Protein 3TRG (pdb70)

Solvent-accessible surface area: 5889 Å² total

Structure (mmCIF, N/CA/C/O backbone):
data_3TRG
#
_entry.id   3TRG
#
_cell.length_a   69.710
_cell.length_b   69.710
_cell.length_c   40.059
_cell.angle_alpha   90.000
_cell.angle_beta   90.000
_cell.angle_gamma   120.000
#
_symmetry.space_group_name_H-M   'P 64'
#
loop_
_entity.id
_entity.type
_entity.pdbx_description
1 polymer Acylphosphatase
2 non-polymer 'CHLORIDE ION'
3 non-polymer 1,2-ETHANEDIOL
4 water water
#
loop_
_atom_site.group_PDB
_atom_site.id
_atom_site.type_symbol
_atom_site.label_atom_id
_atom_site.label_alt_id
_atom_site.label_comp_id
_atom_site.label_asym_id
_atom_site.label_entity_id
_atom_site.label_seq_id
_atom_site.pdbx_PDB_ins_code
_atom_site.Cartn_x
_atom_site.Cartn_y
_atom_site.Cartn_z
_atom_site.occupancy
_atom_site.B_iso_or_equiv
_atom_site.auth_seq_id
_atom_site.auth_comp_id
_atom_site.auth_asym_id
_atom_site.auth_atom_id
_atom_site.pdbx_PDB_model_num
ATOM 9 N N . THR A 1 5 ? 27.585 9.187 8.375 1.00 15.39 2 THR A N 1
ATOM 10 C CA . THR A 1 5 ? 26.167 9.305 8.675 1.00 13.09 2 THR A CA 1
ATOM 11 C C . THR A 1 5 ? 25.413 8.542 7.597 1.00 13.50 2 THR A C 1
ATOM 12 O O . THR A 1 5 ? 25.983 8.186 6.563 1.00 11.60 2 THR A O 1
ATOM 16 N N . GLN A 1 6 ? 24.135 8.281 7.832 1.00 13.53 3 GLN A N 1
ATOM 17 C CA . GLN A 1 6 ? 23.356 7.544 6.847 1.00 15.97 3 GLN A CA 1
ATOM 18 C C . GLN A 1 6 ? 23.250 8.327 5.550 1.00 16.22 3 GLN A C 1
ATOM 19 O O . GLN A 1 6 ? 23.390 7.765 4.462 1.00 14.72 3 GLN A O 1
ATOM 25 N N . LYS A 1 7 ? 23.013 9.630 5.663 1.00 17.33 4 LYS A N 1
ATOM 26 C CA . LYS A 1 7 ? 22.935 10.476 4.480 1.00 20.24 4 LYS A CA 1
ATOM 27 C C . LYS A 1 7 ? 24.264 10.477 3.730 1.00 17.61 4 LYS A C 1
ATOM 28 O O . LYS A 1 7 ? 24.290 10.406 2.506 1.00 20.18 4 LYS A O 1
ATOM 34 N N . GLU A 1 8 ? 25.368 10.542 4.468 1.00 21.24 5 GLU A N 1
ATOM 35 C CA . GLU A 1 8 ? 26.694 10.531 3.856 1.00 19.91 5 GLU A CA 1
ATOM 36 C C . GLU A 1 8 ? 26.959 9.222 3.117 1.00 21.01 5 GLU A C 1
ATOM 37 O O . GLU A 1 8 ? 27.511 9.210 2.018 1.00 20.98 5 GLU A O 1
ATOM 43 N N . LYS A 1 9 ? 26.553 8.122 3.736 1.00 12.77 6 LYS A N 1
ATOM 44 C CA . LYS A 1 9 ? 26.730 6.793 3.170 1.00 10.40 6 LYS A CA 1
ATOM 45 C C . LYS A 1 9 ? 25.889 6.599 1.910 1.00 9.52 6 LYS A C 1
ATOM 46 O O . LYS A 1 9 ? 26.350 6.040 0.912 1.00 12.55 6 LYS A O 1
ATOM 52 N N . ASN A 1 10 ? 24.647 7.065 1.973 1.00 8.83 7 ASN A N 1
ATOM 53 C CA . ASN A 1 10 ? 23.647 6.733 0.970 1.00 7.01 7 ASN A CA 1
ATOM 54 C C . ASN A 1 10 ? 23.464 7.784 -0.115 1.00 10.37 7 ASN A C 1
ATOM 55 O O . ASN A 1 10 ? 22.572 7.660 -0.950 1.00 11.56 7 ASN A O 1
ATOM 60 N N . GLU A 1 11 ? 24.292 8.822 -0.111 1.00 10.31 8 GLU A N 1
ATOM 61 C CA . GLU A 1 11 ? 24.146 9.863 -1.124 1.00 9.77 8 GLU A CA 1
ATOM 62 C C . GLU A 1 11 ? 25.472 10.215 -1.784 1.00 9.46 8 GLU A C 1
ATOM 63 O O . GLU A 1 11 ? 26.542 10.067 -1.188 1.00 10.58 8 GLU A O 1
ATOM 69 N N . THR A 1 12 ? 25.394 10.672 -3.027 1.00 7.13 9 THR A N 1
ATOM 70 C CA . THR A 1 12 ? 26.568 11.201 -3.700 1.00 8.40 9 THR A CA 1
ATOM 71 C C . THR A 1 12 ? 26.133 12.282 -4.680 1.00 7.96 9 THR A C 1
ATOM 72 O O . THR A 1 12 ? 24.967 12.658 -4.713 1.00 8.44 9 THR A O 1
ATOM 76 N N . CYS A 1 13 ? 27.069 12.786 -5.472 1.00 8.37 10 CYS A N 1
ATOM 77 C CA . CYS A 1 13 ? 26.753 13.806 -6.461 1.00 6.24 10 CYS A CA 1
ATOM 78 C C . CYS A 1 13 ? 27.341 13.423 -7.811 1.00 6.71 10 CYS A C 1
ATOM 7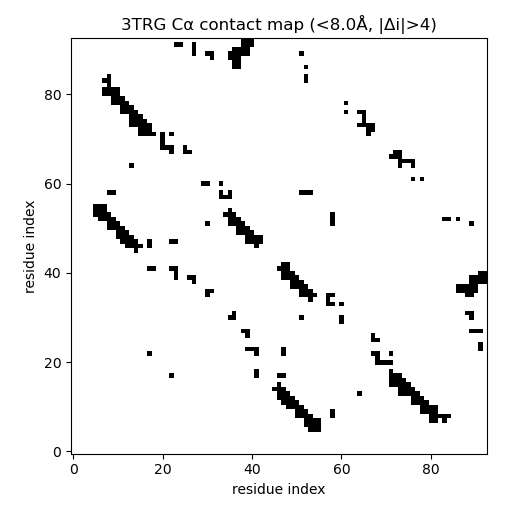9 O O . CYS A 1 13 ? 28.390 12.770 -7.879 1.00 7.20 10 CYS A O 1
ATOM 82 N N . ILE A 1 14 ? 26.667 13.839 -8.880 1.00 6.37 11 ILE A N 1
ATOM 83 C CA . ILE A 1 14 ? 27.198 13.676 -10.230 1.00 5.69 11 ILE A CA 1
ATOM 84 C C . ILE A 1 14 ? 27.140 15.002 -10.987 1.00 8.06 11 ILE A C 1
ATOM 85 O O . ILE A 1 14 ? 26.345 15.886 -10.650 1.00 8.13 11 ILE A O 1
ATOM 90 N N . HIS A 1 15 ? 27.989 15.127 -12.001 1.00 6.36 12 HIS A N 1
ATOM 91 C CA . HIS A 1 15 ? 27.965 16.252 -12.923 1.00 6.21 12 HIS A CA 1
ATOM 92 C C . HIS A 1 15 ? 27.642 15.695 -14.306 1.00 8.08 12 HIS A C 1
ATOM 93 O O . HIS A 1 15 ? 28.152 14.641 -14.685 1.00 8.98 12 HIS A O 1
ATOM 100 N N . VAL A 1 16 ? 26.786 16.394 -15.047 1.00 7.41 13 VAL A N 1
ATOM 101 C CA . VAL A 1 16 ? 26.298 15.889 -16.328 1.00 7.23 13 VAL A CA 1
ATOM 102 C C . VAL A 1 16 ? 26.297 16.974 -17.389 1.00 7.65 13 VAL A C 1
ATOM 103 O O . VAL A 1 16 ? 25.995 18.133 -17.100 1.00 8.84 13 VAL A O 1
ATOM 107 N N . THR A 1 17 ? 26.639 16.588 -18.616 1.00 7.25 14 THR A N 1
ATOM 108 C CA . THR A 1 17 ? 26.318 17.398 -19.787 1.00 6.76 14 THR A CA 1
ATOM 109 C C . THR A 1 17 ? 25.428 16.592 -20.726 1.00 8.79 14 THR A C 1
ATOM 110 O O . THR A 1 17 ? 25.620 15.386 -20.908 1.00 11.57 14 THR A O 1
ATOM 114 N N . VAL A 1 18 ? 24.441 17.268 -21.303 1.00 7.25 15 VAL A N 1
ATOM 115 C CA . VAL A 1 18 ? 23.471 16.632 -22.182 1.00 8.21 15 VAL A CA 1
ATOM 116 C C . VAL A 1 18 ? 23.477 17.370 -23.509 1.00 8.09 15 VAL A C 1
ATOM 117 O O . VAL A 1 18 ? 23.250 18.576 -23.556 1.00 8.01 15 VAL A O 1
ATOM 121 N N A SER A 1 19 ? 23.744 16.641 -24.589 0.53 8.71 16 SER A N 1
ATOM 122 N N B SER A 1 19 ? 23.741 16.637 -24.587 0.47 8.70 16 SER A N 1
ATOM 123 C CA A SER A 1 19 ? 23.826 17.250 -25.909 0.53 9.49 16 SER A CA 1
ATOM 124 C CA B SER A 1 19 ? 23.828 17.233 -25.912 0.47 9.49 16 SER A CA 1
ATOM 125 C C A SER A 1 19 ? 22.645 16.862 -26.787 0.53 9.53 16 SER A C 1
ATOM 126 C C B SER A 1 19 ? 22.619 16.881 -26.767 0.47 9.54 16 SER A C 1
ATOM 127 O O A SER A 1 19 ? 21.982 15.852 -26.546 0.53 10.50 16 SER A O 1
ATOM 128 O O B SER A 1 19 ? 21.909 15.913 -26.489 0.47 10.86 16 SER A O 1
ATOM 133 N N . GLY A 1 20 ? 22.401 17.671 -27.813 1.00 11.51 17 GLY A N 1
ATOM 134 C CA . GLY A 1 20 ? 21.346 17.401 -28.772 1.00 10.88 17 GLY A CA 1
ATOM 135 C C . GLY A 1 20 ? 20.469 18.613 -29.002 1.00 12.72 17 GLY A C 1
ATOM 136 O O . GLY A 1 20 ? 20.907 19.755 -28.851 1.00 14.95 17 GLY A O 1
ATOM 137 N N . LYS A 1 21 ? 19.225 18.357 -29.386 1.00 12.72 18 LYS A N 1
ATOM 138 C CA . LYS A 1 21 ? 18.214 19.396 -29.457 1.00 15.18 18 LYS A CA 1
ATOM 139 C C . LYS A 1 21 ? 17.704 19.607 -28.040 1.00 12.91 18 LYS A C 1
ATOM 140 O O . LYS A 1 21 ? 16.830 18.877 -27.567 1.00 14.39 18 LYS A O 1
ATOM 146 N N . VAL A 1 22 ? 18.281 20.589 -27.353 1.00 12.21 19 VAL A N 1
ATOM 147 C CA . VAL A 1 22 ? 17.981 20.803 -25.940 1.00 11.86 19 VAL A CA 1
ATOM 148 C C . VAL A 1 22 ? 17.561 22.239 -25.640 1.00 11.98 19 VAL A C 1
ATOM 149 O O . VAL A 1 22 ? 17.384 22.605 -24.480 1.00 13.02 19 VAL A O 1
ATOM 153 N N . GLN A 1 23 ? 17.417 23.050 -26.685 1.00 16.57 20 GLN A N 1
ATOM 154 C CA . GLN A 1 23 ? 16.961 24.429 -26.523 1.00 19.86 20 GLN A CA 1
ATOM 155 C C . GLN A 1 23 ? 15.506 24.590 -26.949 1.00 16.74 20 GLN A C 1
ATOM 156 O O . GLN A 1 23 ? 15.025 23.881 -27.834 1.00 17.68 20 GLN A O 1
ATOM 162 N N . GLY A 1 24 ? 14.810 25.521 -26.306 1.00 14.94 21 GLY A N 1
ATOM 163 C CA . GLY A 1 24 ? 13.432 25.824 -26.647 1.00 15.11 21 GLY A CA 1
ATOM 164 C C . GLY A 1 24 ? 12.449 24.723 -26.300 1.00 15.53 21 GLY A C 1
ATOM 165 O O . GLY A 1 24 ? 11.379 24.630 -26.900 1.00 18.26 21 GLY A O 1
ATOM 166 N N . VAL A 1 25 ? 12.806 23.892 -25.326 1.00 12.32 22 VAL A N 1
ATOM 167 C CA . VAL A 1 25 ? 11.941 22.796 -24.894 1.00 11.73 22 VAL A CA 1
ATOM 168 C C . VAL A 1 25 ? 11.844 22.743 -23.369 1.00 10.12 22 VAL A C 1
ATOM 169 O O . VAL A 1 25 ? 11.527 21.706 -22.786 1.00 11.09 22 VAL A O 1
ATOM 173 N N . PHE A 1 26 ? 12.111 23.875 -22.727 1.00 7.44 23 PHE A N 1
ATOM 174 C CA . PHE A 1 26 ? 12.008 23.961 -21.277 1.00 7.38 23 PHE A CA 1
ATOM 175 C C . PHE A 1 26 ? 12.842 22.872 -20.603 1.00 8.29 23 PHE A C 1
ATOM 176 O O . PHE A 1 26 ? 12.418 22.268 -19.617 1.00 9.18 23 PHE A O 1
ATOM 184 N N . PHE A 1 27 ? 14.037 22.625 -21.128 1.00 8.71 24 PHE A N 1
ATOM 185 C CA . PHE A 1 27 ? 14.868 21.553 -20.583 1.00 8.51 24 PHE A CA 1
ATOM 186 C C . PHE A 1 27 ? 15.273 21.783 -19.120 1.00 10.17 24 PHE A C 1
ATOM 187 O O . PHE A 1 27 ? 15.175 20.864 -18.299 1.00 9.69 24 PHE A O 1
ATOM 195 N N . ARG A 1 28 ? 15.698 23.004 -18.791 1.00 10.27 25 ARG A N 1
ATOM 196 C CA . ARG A 1 28 ? 16.071 23.350 -17.417 1.00 11.87 25 ARG A CA 1
ATOM 197 C C . ARG A 1 28 ? 14.951 23.035 -16.439 1.00 10.16 25 ARG A C 1
ATOM 198 O O . ARG A 1 28 ? 15.156 22.356 -15.436 1.00 9.48 25 ARG A O 1
ATOM 206 N N . GLU A 1 29 ? 13.762 23.553 -16.724 1.00 9.00 26 GLU A N 1
ATOM 207 C CA . GLU A 1 29 ? 12.630 23.356 -15.830 1.00 10.03 26 GLU A CA 1
ATOM 208 C C . GLU A 1 29 ? 12.282 21.878 -15.674 1.00 9.78 26 GLU A C 1
ATOM 209 O O . GLU A 1 29 ? 11.935 21.433 -14.582 1.00 10.68 26 GLU A O 1
ATOM 215 N N . SER A 1 30 ? 12.399 21.116 -16.757 1.00 7.45 27 SER A N 1
ATOM 216 C CA . SER A 1 30 ? 12.030 19.699 -16.730 1.00 8.36 27 SER A CA 1
ATOM 217 C C . SER A 1 30 ? 12.999 18.889 -15.873 1.00 9.65 27 SER A C 1
ATOM 218 O O . SER A 1 30 ? 12.599 17.944 -15.189 1.00 10.06 27 SER A O 1
ATOM 221 N N . VAL A 1 31 ? 14.273 19.268 -15.913 1.00 8.44 28 VAL A N 1
ATOM 222 C CA . VAL A 1 31 ? 15.288 18.622 -15.085 1.00 7.62 28 VAL A CA 1
ATOM 223 C C . VAL A 1 31 ? 15.023 18.923 -13.607 1.00 7.11 28 VAL A C 1
ATOM 224 O O . VAL A 1 31 ? 15.056 18.018 -12.768 1.00 8.56 28 VAL A O 1
ATOM 228 N N . ARG A 1 32 ? 14.738 20.185 -13.291 1.00 7.84 29 ARG A N 1
ATOM 229 C CA . ARG A 1 32 ? 14.441 20.554 -11.903 1.00 7.80 29 ARG A CA 1
ATOM 230 C C . ARG A 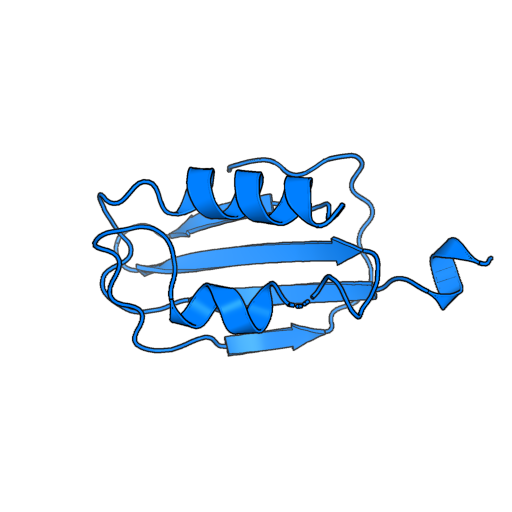1 32 ? 13.241 19.775 -11.373 1.00 9.52 29 ARG A C 1
ATOM 231 O O . ARG A 1 32 ? 13.270 19.254 -10.256 1.00 8.59 29 ARG A O 1
ATOM 239 N N . LYS A 1 33 ? 12.185 19.692 -12.177 1.00 8.56 30 LYS A N 1
ATOM 240 C CA . LYS A 1 33 ? 10.977 18.982 -11.761 1.00 9.36 30 LYS A CA 1
ATOM 241 C C . LYS A 1 33 ? 11.247 17.494 -11.561 1.00 9.60 30 LYS A C 1
ATOM 242 O O .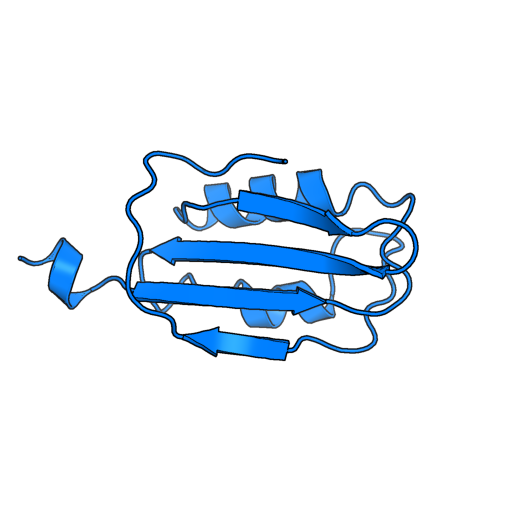 LYS A 1 33 ? 10.820 16.904 -10.566 1.00 10.21 30 LYS A O 1
ATOM 248 N N . LYS A 1 34 ? 11.956 16.890 -12.509 1.00 9.03 31 LYS A N 1
ATOM 249 C CA . LYS A 1 34 ? 12.297 15.478 -12.403 1.00 10.30 31 LYS A CA 1
ATOM 250 C C . LYS A 1 34 ? 13.166 15.231 -11.172 1.00 10.40 31 LYS A C 1
ATOM 251 O O . LYS A 1 34 ? 12.929 14.295 -10.412 1.00 8.51 31 LYS A O 1
ATOM 257 N N . ALA A 1 35 ? 14.166 16.086 -10.976 1.00 9.47 32 ALA A N 1
ATOM 258 C CA . ALA A 1 35 ? 15.054 15.967 -9.826 1.00 8.73 32 ALA A CA 1
ATOM 259 C C . ALA A 1 35 ? 14.282 16.059 -8.512 1.00 9.48 32 ALA A C 1
ATOM 260 O O . ALA A 1 35 ? 14.499 15.260 -7.599 1.00 10.10 32 ALA A O 1
ATOM 262 N N . GLU A 1 36 ? 13.385 17.034 -8.409 1.00 9.08 33 GLU A N 1
ATOM 263 C CA . GLU A 1 36 ? 12.584 17.184 -7.198 1.00 10.85 33 GLU A CA 1
ATOM 264 C C . GLU A 1 36 ? 11.735 15.942 -6.935 1.00 10.72 33 GLU A C 1
ATOM 265 O O . GLU A 1 36 ? 11.628 15.485 -5.799 1.00 12.37 33 GLU A O 1
ATOM 271 N N . GLU A 1 37 ? 11.150 15.387 -7.991 1.00 10.78 34 GLU A N 1
ATOM 272 C CA . GLU A 1 37 ? 10.354 14.170 -7.858 1.00 11.69 34 GLU A CA 1
ATOM 273 C C . GLU A 1 37 ? 11.199 13.002 -7.363 1.00 13.92 34 GLU A C 1
ATOM 274 O O . GLU A 1 37 ? 10.697 12.103 -6.686 1.00 18.80 34 GLU A O 1
ATOM 280 N N . LEU A 1 38 ? 12.487 13.036 -7.683 1.00 10.17 35 LEU A N 1
ATOM 281 C CA . LEU A 1 38 ? 13.411 11.998 -7.236 1.00 10.44 35 LEU A CA 1
ATOM 282 C C . LEU A 1 38 ? 14.152 12.369 -5.948 1.00 11.03 35 LEU A C 1
ATOM 283 O O . LEU A 1 38 ? 15.072 11.665 -5.532 1.00 10.39 35 LEU A O 1
ATOM 288 N N . GLN A 1 39 ? 13.757 13.478 -5.330 1.00 11.45 36 GLN A N 1
ATOM 289 C CA . GLN A 1 39 ? 14.396 13.958 -4.108 1.00 9.40 36 GLN A CA 1
ATOM 290 C C . GLN A 1 39 ? 15.895 14.189 -4.273 1.00 9.75 36 GLN A C 1
ATOM 291 O O . GLN A 1 39 ? 16.698 13.788 -3.419 1.00 10.98 36 GLN A O 1
ATOM 297 N N . LEU A 1 40 ? 16.255 14.839 -5.376 1.00 8.04 37 LEU A N 1
ATOM 298 C CA . LEU A 1 40 ? 17.636 15.215 -5.640 1.00 7.75 37 LEU A CA 1
ATOM 299 C C . LEU A 1 40 ? 17.787 16.720 -5.486 1.00 8.70 37 LEU A C 1
ATOM 300 O O . LEU A 1 40 ? 16.823 17.473 -5.667 1.00 9.54 37 LEU A O 1
ATOM 305 N N . THR A 1 41 ? 19.001 17.150 -5.155 1.00 7.51 38 THR A N 1
ATOM 306 C CA . THR A 1 41 ? 19.330 18.567 -5.057 1.00 8.83 38 THR A CA 1
ATOM 307 C C . THR A 1 41 ? 20.443 18.902 -6.048 1.00 10.38 38 THR A C 1
ATOM 308 O O . THR A 1 41 ? 21.036 18.009 -6.650 1.00 9.05 38 THR A O 1
ATOM 312 N N . GLY A 1 42 ? 20.717 20.188 -6.228 1.00 7.38 39 GLY A N 1
ATOM 313 C CA . GLY A 1 42 ? 21.712 20.601 -7.198 1.00 7.51 39 GLY A CA 1
ATOM 314 C C . GLY A 1 42 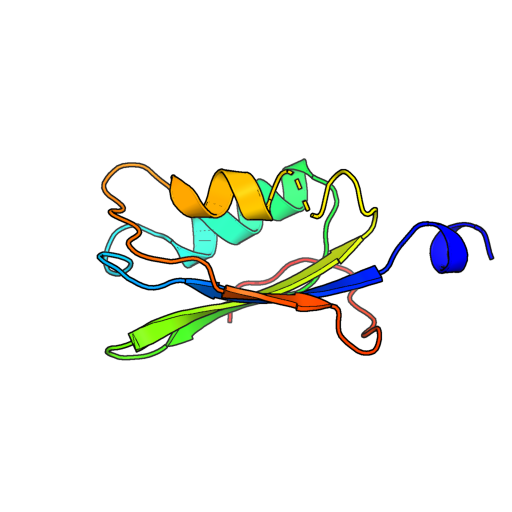? 21.214 21.727 -8.081 1.00 7.62 39 GLY A C 1
ATOM 315 O O . GLY A 1 42 ? 20.470 22.598 -7.628 1.00 7.97 39 GLY A O 1
ATOM 316 N N . TRP A 1 43 ? 21.632 21.719 -9.342 1.00 8.79 40 TRP A N 1
ATOM 317 C CA . TRP A 1 43 ? 21.286 22.810 -10.250 1.00 7.35 40 TRP A CA 1
ATOM 318 C C . TRP A 1 43 ? 21.365 22.391 -11.714 1.00 8.64 40 TRP A C 1
ATOM 319 O O . TRP A 1 43 ? 21.998 21.387 -12.057 1.00 7.61 40 TRP A O 1
ATOM 330 N N . VAL A 1 44 ? 20.718 23.169 -12.574 1.00 7.33 41 VAL A N 1
ATOM 331 C CA . VAL A 1 44 ? 20.741 22.895 -14.005 1.00 8.06 41 VAL A CA 1
ATOM 332 C C . VAL A 1 44 ? 20.745 24.193 -14.795 1.00 10.73 41 VAL A C 1
ATOM 333 O O . VAL A 1 44 ? 20.088 25.163 -14.421 1.00 9.03 41 VAL A O 1
ATOM 337 N N . LYS A 1 45 ? 21.494 24.214 -15.887 1.00 9.98 42 LYS A N 1
ATOM 338 C CA . LYS A 1 45 ? 21.455 25.359 -16.778 1.00 11.27 42 LYS A CA 1
ATOM 339 C C . LYS A 1 45 ? 21.533 24.914 -18.228 1.00 8.60 42 LYS A C 1
ATOM 340 O O . LYS A 1 45 ? 21.890 23.770 -18.523 1.00 7.44 42 LYS A O 1
ATOM 346 N N . ASN A 1 46 ? 21.168 25.823 -19.122 1.00 8.27 43 ASN A N 1
ATOM 347 C CA . ASN A 1 46 ? 21.359 25.633 -20.547 1.00 9.27 43 ASN A CA 1
ATOM 348 C C . ASN A 1 46 ? 22.572 26.443 -20.923 1.00 11.09 43 ASN A C 1
ATOM 349 O O . ASN A 1 46 ? 22.550 27.663 -20.808 1.00 19.34 43 ASN A O 1
ATOM 354 N N . LEU A 1 47 ? 23.634 25.785 -21.362 1.00 9.34 44 LEU A N 1
ATOM 355 C CA . LEU A 1 47 ? 24.797 26.519 -21.834 1.00 8.83 44 LEU A CA 1
ATOM 356 C C . LEU A 1 47 ? 24.445 27.158 -23.174 1.00 10.08 44 LEU A C 1
ATOM 357 O O . LEU A 1 47 ? 23.876 26.506 -24.052 1.00 9.59 44 LEU A O 1
ATOM 362 N N . SER A 1 48 ? 24.760 28.440 -23.322 1.00 7.80 45 SER A N 1
ATOM 363 C CA . SER A 1 48 ? 24.417 29.167 -24.538 1.00 8.97 45 SER A CA 1
ATOM 364 C C . SER A 1 48 ? 25.061 28.531 -25.769 1.00 9.71 45 SER A C 1
ATOM 365 O O . SER A 1 48 ? 26.273 28.347 -25.815 1.00 10.12 45 SER A O 1
ATOM 368 N N . HIS A 1 49 ? 24.237 28.191 -26.759 1.00 9.12 46 HIS A N 1
ATOM 369 C CA . HIS A 1 49 ? 24.702 27.561 -27.990 1.00 9.16 46 HIS A CA 1
ATOM 370 C C . HIS A 1 49 ? 25.313 26.186 -27.761 1.00 11.68 46 HIS A C 1
ATOM 371 O O . HIS A 1 49 ? 25.999 25.656 -28.633 1.00 13.06 46 HIS A O 1
ATOM 378 N N . GLY A 1 50 ? 25.052 25.602 -26.597 1.00 10.85 47 GLY A N 1
ATOM 379 C CA . GLY A 1 50 ? 25.708 24.367 -26.220 1.00 9.78 47 GLY A CA 1
ATOM 380 C C . GLY A 1 50 ? 24.827 23.376 -25.485 1.00 10.32 47 GLY A C 1
ATOM 381 O O . GLY A 1 50 ? 23.619 23.290 -25.728 1.00 11.57 47 GLY A O 1
ATOM 382 N N . ASP A 1 51 ? 25.447 22.628 -24.578 1.00 10.48 48 ASP A N 1
ATOM 383 C CA . ASP A 1 51 ? 24.794 21.519 -23.889 1.00 9.10 48 ASP A CA 1
ATOM 384 C C . ASP A 1 51 ? 23.991 21.984 -22.690 1.00 9.66 48 ASP A C 1
ATOM 385 O O . ASP A 1 51 ? 24.163 23.103 -22.212 1.00 11.39 48 ASP A O 1
ATOM 390 N N . VAL A 1 52 ? 23.126 21.108 -22.189 1.00 7.21 49 VAL A N 1
ATOM 391 C CA . VAL A 1 52 ? 22.554 21.305 -20.866 1.00 8.42 49 VAL A CA 1
ATOM 392 C C . VAL A 1 52 ? 23.581 20.807 -19.854 1.00 9.34 49 VAL A C 1
ATOM 393 O O . VAL A 1 52 ? 24.247 19.798 -20.088 1.00 8.68 49 VAL A O 1
ATOM 397 N N . GLU A 1 53 ? 23.749 21.534 -18.754 1.00 5.87 50 GLU A N 1
ATOM 398 C CA . GLU A 1 53 ? 24.701 21.134 -17.728 1.00 8.14 50 GLU A CA 1
ATOM 399 C C . GLU A 1 53 ? 23.995 21.070 -16.383 1.00 7.32 50 GLU A C 1
ATOM 400 O O . GLU A 1 53 ? 23.195 21.941 -16.056 1.00 7.34 50 GLU A O 1
ATOM 406 N N . LEU A 1 54 ? 24.279 20.036 -15.598 1.00 6.23 51 LEU A N 1
ATOM 407 C CA . LEU A 1 54 ? 23.664 19.940 -14.277 1.00 9.12 51 LEU A CA 1
ATOM 408 C C . LEU A 1 54 ? 24.559 19.249 -13.261 1.00 8.72 51 LEU A C 1
ATOM 409 O O . LEU A 1 54 ? 25.469 18.502 -13.617 1.00 7.35 51 LEU A O 1
ATOM 414 N N . VAL A 1 55 ? 24.299 19.541 -11.991 1.00 5.64 52 VAL A N 1
ATOM 415 C CA . VAL A 1 55 ? 24.816 18.761 -10.880 1.00 5.67 52 VAL A CA 1
ATOM 416 C C . VAL A 1 55 ? 23.611 18.225 -10.116 1.00 6.25 52 VAL A C 1
ATOM 417 O O . VAL A 1 55 ? 22.648 18.957 -9.856 1.00 7.92 52 VAL A O 1
ATOM 421 N N . ALA A 1 56 ? 23.645 16.939 -9.786 1.00 7.02 53 ALA A N 1
ATOM 422 C CA . ALA A 1 56 ? 22.554 16.320 -9.046 1.00 8.12 53 ALA A CA 1
ATOM 423 C C . ALA A 1 56 ? 23.126 15.534 -7.877 1.00 7.78 53 ALA A C 1
ATOM 424 O O . ALA A 1 56 ? 24.076 14.768 -8.048 1.00 7.62 53 ALA A O 1
ATOM 426 N N . CYS A 1 57 ? 22.548 15.736 -6.694 1.00 5.74 54 CYS A N 1
ATOM 427 C CA . CYS A 1 57 ? 23.006 15.084 -5.475 1.00 6.54 54 CYS A CA 1
ATOM 428 C C . CYS A 1 57 ? 21.833 14.416 -4.779 1.00 8.79 54 CYS A C 1
ATOM 429 O O . CYS A 1 57 ? 20.730 14.970 -4.728 1.00 8.03 54 CYS A O 1
ATOM 432 N N . GLY A 1 58 ? 22.084 13.234 -4.231 1.00 6.76 55 GLY A N 1
ATOM 433 C CA . GLY A 1 58 ? 21.088 12.529 -3.451 1.00 7.74 55 GLY A CA 1
ATOM 434 C C . GLY A 1 58 ? 21.357 11.039 -3.486 1.00 10.15 55 GLY A C 1
ATOM 435 O O . GLY A 1 58 ? 22.484 10.607 -3.733 1.00 9.00 55 GLY A O 1
ATOM 436 N N . GLU A 1 59 ? 20.322 10.248 -3.240 1.00 9.52 56 GLU A N 1
ATOM 437 C CA . GLU A 1 59 ? 20.477 8.800 -3.225 1.00 9.82 56 GLU A CA 1
ATOM 438 C C . GLU A 1 59 ? 20.813 8.264 -4.614 1.00 8.35 56 GLU A C 1
ATOM 439 O O . GLU A 1 59 ? 20.370 8.811 -5.623 1.00 8.84 56 GLU A O 1
ATOM 445 N N . ARG A 1 60 ? 21.614 7.204 -4.666 1.00 9.39 57 ARG A N 1
ATOM 446 C CA . ARG A 1 60 ? 22.138 6.710 -5.941 1.00 7.17 57 ARG A CA 1
ATOM 447 C C . ARG A 1 60 ? 21.072 6.124 -6.869 1.00 8.47 57 ARG A C 1
ATOM 448 O O . ARG A 1 60 ? 21.158 6.285 -8.087 1.00 8.77 57 ARG A O 1
AT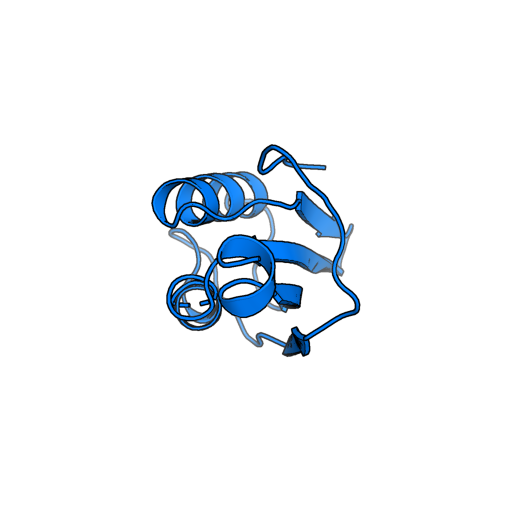OM 456 N N . ASP A 1 61 ? 20.071 5.451 -6.310 1.00 8.75 58 ASP A N 1
ATOM 457 C CA . ASP A 1 61 ? 18.986 4.952 -7.142 1.00 10.05 58 ASP A CA 1
ATOM 458 C C . ASP A 1 61 ? 18.328 6.109 -7.892 1.00 9.47 58 ASP A C 1
ATOM 459 O O . ASP A 1 61 ? 18.076 6.009 -9.090 1.00 11.37 58 ASP A O 1
ATOM 464 N N . SER A 1 62 ? 18.052 7.202 -7.179 1.00 8.37 59 SER A N 1
ATOM 465 C CA . SER A 1 62 ? 17.452 8.385 -7.800 1.00 9.41 59 SER A CA 1
ATOM 466 C C . SER A 1 62 ? 18.373 8.983 -8.859 1.00 11.31 59 SER A C 1
ATOM 467 O O . SER A 1 62 ? 17.933 9.337 -9.952 1.00 8.27 59 SER A O 1
ATOM 470 N N A ILE A 1 63 ? 19.651 9.111 -8.526 0.86 8.66 60 ILE A N 1
ATOM 471 N N B ILE A 1 63 ? 19.654 9.085 -8.519 0.14 9.45 60 ILE A N 1
ATOM 472 C CA A ILE A 1 63 ? 20.637 9.606 -9.483 0.86 9.21 60 ILE A CA 1
ATOM 473 C CA B ILE A 1 63 ? 20.669 9.573 -9.445 0.14 9.54 60 ILE A CA 1
ATOM 474 C C A ILE A 1 63 ? 20.598 8.784 -10.775 0.86 11.10 60 ILE A C 1
ATOM 475 C C B ILE A 1 63 ? 20.638 8.786 -10.750 0.14 10.15 60 ILE A C 1
ATOM 476 O O A ILE A 1 63 ? 20.555 9.333 -11.882 0.86 9.13 60 ILE A O 1
ATOM 477 O O B ILE A 1 63 ? 20.661 9.363 -11.838 0.14 10.12 60 ILE A O 1
ATOM 494 N N . ILE A 1 65 ? 18.201 6.805 -11.936 1.00 10.48 62 ILE A N 1
ATOM 495 C 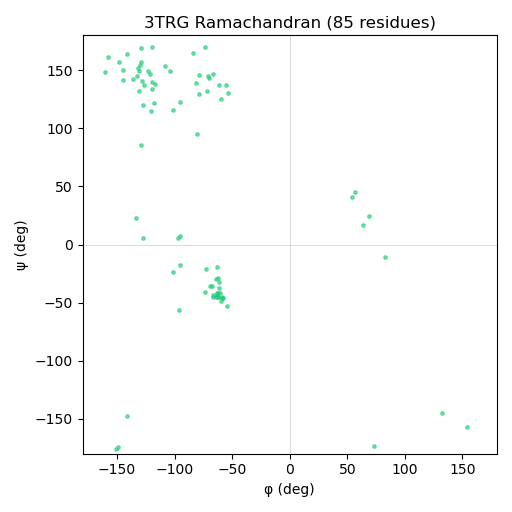CA . ILE A 1 65 ? 16.946 6.993 -12.642 1.00 9.67 62 ILE A CA 1
ATOM 496 C C . ILE A 1 65 ? 17.010 8.293 -13.450 1.00 8.65 62 ILE A C 1
ATOM 497 O O . ILE A 1 65 ? 16.598 8.334 -14.610 1.00 10.65 62 ILE A O 1
ATOM 502 N N . LEU A 1 66 ? 17.552 9.347 -12.846 1.00 9.68 63 LEU A N 1
ATOM 503 C CA . LEU A 1 66 ? 17.713 10.616 -13.556 1.00 9.11 63 LEU A CA 1
ATOM 504 C C . LEU A 1 66 ? 18.584 10.487 -14.803 1.00 9.22 63 LEU A C 1
ATOM 505 O O . LEU A 1 66 ? 18.206 10.965 -15.875 1.00 11.30 63 LEU A O 1
ATOM 510 N N . THR A 1 67 ? 19.748 9.852 -14.666 1.00 9.44 64 THR A N 1
ATOM 511 C CA . THR A 1 67 ? 20.662 9.725 -15.801 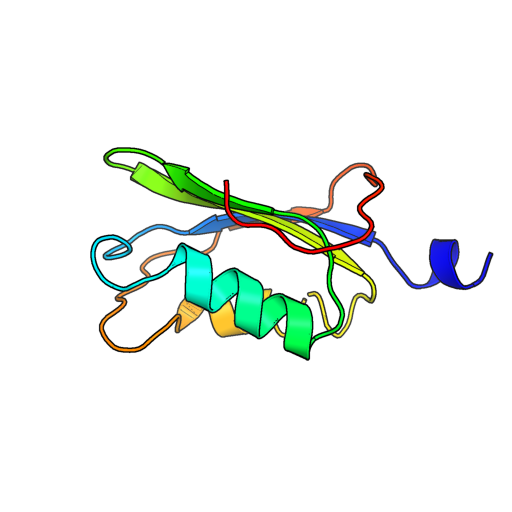1.00 10.46 64 THR A CA 1
ATOM 512 C C . THR A 1 67 ? 20.036 8.949 -16.960 1.00 12.81 64 THR A C 1
ATOM 513 O O . THR A 1 67 ? 20.341 9.219 -18.118 1.00 14.15 64 THR A O 1
ATOM 517 N N . GLU A 1 68 ? 19.166 7.990 -16.657 1.00 9.49 65 GLU A N 1
ATOM 518 C CA . GLU A 1 68 ? 18.499 7.256 -17.726 1.00 10.21 65 GLU A CA 1
ATOM 519 C C . GLU A 1 68 ? 17.444 8.138 -18.384 1.00 11.65 65 GLU A C 1
ATOM 520 O O . GLU A 1 68 ? 17.301 8.148 -19.607 1.00 14.32 65 GLU A O 1
ATOM 526 N N . TRP A 1 69 ? 16.721 8.893 -17.562 1.00 9.15 66 TRP A N 1
ATOM 527 C CA . TRP A 1 69 ? 15.679 9.777 -18.059 1.00 8.09 66 TRP A CA 1
ATOM 528 C C . TRP A 1 69 ? 16.237 10.893 -18.947 1.00 9.00 66 TRP A C 1
ATOM 529 O O . TRP A 1 69 ? 15.559 11.372 -19.860 1.00 11.71 66 TRP A O 1
ATOM 540 N N . LEU A 1 70 ? 17.471 11.310 -18.682 1.00 9.28 67 LEU A N 1
ATOM 541 C CA . LEU A 1 70 ? 18.068 12.398 -19.451 1.00 8.31 67 LEU A CA 1
ATOM 542 C C . LEU A 1 70 ? 18.234 12.052 -20.927 1.00 11.22 67 LEU A C 1
ATOM 543 O O . LEU A 1 70 ? 18.372 12.942 -21.760 1.00 11.75 67 LEU A O 1
ATOM 548 N N . TRP A 1 71 ? 18.217 10.763 -21.254 1.00 10.56 68 TRP A N 1
ATOM 549 C CA . TRP A 1 71 ? 18.291 10.356 -22.658 1.00 10.33 68 TRP A CA 1
ATOM 550 C C . TRP A 1 71 ? 16.979 10.640 -23.373 1.00 10.48 68 TRP A C 1
ATOM 551 O O . TRP A 1 71 ? 16.940 10.724 -24.597 1.00 13.80 68 TRP A O 1
ATOM 562 N N . GLU A 1 72 ? 15.904 10.774 -22.602 1.00 10.26 69 GLU A N 1
ATOM 563 C CA . GLU A 1 72 ? 14.592 11.086 -23.155 1.00 12.37 69 GLU A CA 1
ATOM 564 C C . GLU A 1 72 ? 14.316 12.584 -23.081 1.00 13.18 69 GLU A C 1
ATOM 565 O O . GLU A 1 72 ? 14.045 13.228 -24.094 1.00 13.54 69 GLU A O 1
ATOM 571 N N . GLY A 1 73 ? 14.392 13.136 -21.876 1.00 13.22 70 GLY A N 1
ATOM 572 C CA . GLY A 1 73 ? 14.139 14.550 -21.680 1.00 13.38 70 GLY A CA 1
ATOM 573 C C . GLY A 1 73 ? 12.662 14.856 -21.808 1.00 11.95 70 GLY A C 1
ATOM 574 O O . GLY A 1 73 ? 11.841 13.941 -21.917 1.00 14.46 70 GLY A O 1
ATOM 575 N N . PRO A 1 74 ? 12.314 16.149 -21.792 1.00 10.14 71 PRO A N 1
ATOM 576 C CA . PRO A 1 74 ? 10.926 16.606 -21.903 1.00 12.49 71 PRO A CA 1
ATOM 577 C C . PRO A 1 74 ? 10.417 16.442 -23.331 1.00 11.96 71 PRO A C 1
ATOM 578 O O . PRO A 1 74 ? 11.211 16.160 -24.229 1.00 12.61 71 PRO A O 1
ATOM 582 N N . PRO A 1 75 ? 9.104 16.617 -23.543 1.00 10.47 72 PRO A N 1
ATOM 583 C CA . PRO A 1 75 ? 8.564 16.485 -24.899 1.00 13.70 72 PRO A CA 1
ATOM 584 C C . PRO A 1 75 ? 9.272 17.415 -25.883 1.00 15.06 72 PRO A C 1
ATOM 585 O O . PRO A 1 75 ? 9.540 18.573 -25.562 1.00 13.14 72 PRO A O 1
ATOM 589 N N . GLN A 1 76 ? 9.577 16.889 -27.065 1.00 16.18 73 GLN A N 1
ATOM 590 C CA . GLN A 1 76 ? 10.210 17.646 -28.147 1.00 17.02 73 GLN A CA 1
ATOM 591 C C . GLN A 1 76 ? 11.733 17.748 -28.028 1.00 17.38 73 GLN A C 1
ATOM 592 O O . GLN A 1 76 ? 12.403 18.180 -28.968 1.00 18.74 73 GLN A O 1
ATOM 598 N N . ALA A 1 77 ? 12.286 17.347 -26.887 1.00 15.98 74 ALA A N 1
ATOM 599 C CA . ALA A 1 77 ? 13.738 17.256 -26.764 1.00 14.54 74 ALA A CA 1
ATOM 600 C C . ALA A 1 77 ? 14.246 16.091 -27.604 1.00 15.81 74 ALA A C 1
ATOM 601 O O . ALA A 1 77 ? 13.591 15.055 -27.698 1.00 18.75 74 ALA A O 1
ATOM 603 N N . ALA A 1 78 ? 15.411 16.265 -28.215 1.00 12.72 75 ALA A N 1
ATOM 604 C CA . ALA A 1 78 ? 16.037 15.186 -28.968 1.00 14.97 75 ALA A CA 1
ATOM 605 C C . ALA A 1 78 ? 17.483 15.033 -28.520 1.00 12.22 75 ALA A C 1
ATOM 606 O O . ALA A 1 78 ? 18.397 15.606 -29.118 1.00 11.56 75 ALA A O 1
ATOM 608 N N . VAL A 1 79 ? 17.674 14.259 -27.455 1.00 10.06 76 VAL A N 1
ATOM 609 C CA . VAL A 1 79 ? 18.975 14.110 -26.815 1.00 10.17 76 VAL A CA 1
ATOM 610 C C . VAL A 1 79 ? 19.876 13.155 -27.590 1.00 12.00 76 VAL A C 1
ATOM 611 O O . VAL A 1 79 ? 19.469 12.042 -27.925 1.00 13.75 76 VAL A O 1
ATOM 615 N N . SER A 1 80 ? 21.097 13.598 -27.874 1.00 11.36 77 SER A N 1
ATOM 616 C CA . SER A 1 80 ? 22.052 12.797 -28.634 1.00 11.54 77 SER A CA 1
ATOM 617 C C . SER A 1 80 ? 23.101 12.129 -27.745 1.00 10.85 77 SER A C 1
ATOM 618 O O . SER A 1 80 ? 23.700 11.120 -28.126 1.00 11.78 77 SER A O 1
ATOM 621 N N . ASN A 1 81 ? 23.340 12.696 -26.568 1.00 9.65 78 ASN A N 1
ATOM 622 C CA . ASN A 1 81 ? 24.292 12.106 -25.640 1.00 11.19 78 ASN A CA 1
ATOM 623 C C . ASN A 1 81 ? 24.082 12.597 -24.219 1.00 11.98 78 ASN A C 1
ATOM 624 O O . ASN A 1 81 ? 23.656 13.731 -24.000 1.00 11.60 78 ASN A O 1
ATOM 629 N N . VAL A 1 82 ? 24.378 11.722 -23.263 1.00 11.32 79 VAL A N 1
ATOM 630 C CA . VAL A 1 82 ? 24.390 12.077 -21.854 1.00 9.85 79 VAL A CA 1
ATOM 631 C C . VAL A 1 82 ? 25.735 11.635 -21.299 1.00 13.14 79 VAL A C 1
ATOM 632 O O . VAL A 1 82 ? 26.086 10.453 -21.357 1.00 13.31 79 VAL A O 1
ATOM 636 N N . ASN A 1 83 ? 26.494 12.592 -20.784 1.00 10.08 80 ASN A N 1
ATOM 637 C CA . ASN A 1 83 ? 27.833 12.319 -20.291 1.00 11.01 80 ASN A CA 1
ATOM 638 C C . ASN A 1 83 ? 27.875 12.707 -18.827 1.00 10.51 80 ASN A C 1
ATOM 639 O O . ASN A 1 83 ? 27.719 13.875 -18.496 1.00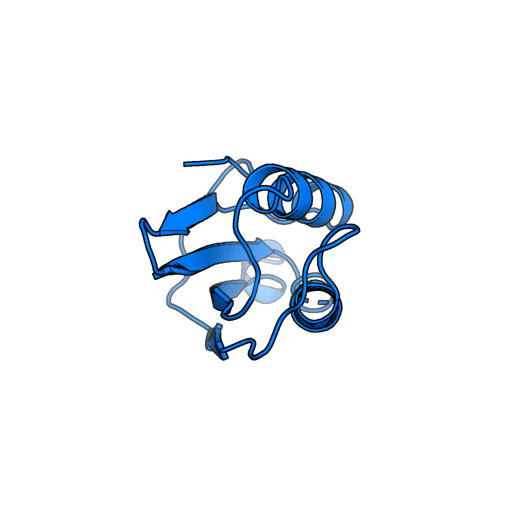 9.98 80 ASN A O 1
ATOM 644 N N . TRP A 1 84 ? 28.060 11.732 -17.948 1.00 10.08 81 TRP A N 1
ATOM 645 C CA . TRP A 1 84 ? 28.065 12.030 -16.522 1.00 8.95 81 TRP A CA 1
ATOM 646 C C . TRP A 1 84 ? 29.267 11.444 -15.800 1.00 9.54 81 TRP A C 1
ATOM 647 O O . TRP A 1 84 ? 29.868 10.467 -16.246 1.00 10.10 81 TRP A O 1
ATOM 658 N N . GLU A 1 85 ? 29.636 12.070 -14.691 1.00 8.66 82 GLU A N 1
ATOM 659 C CA . GLU A 1 85 ? 30.605 11.456 -13.803 1.00 8.13 82 GLU A CA 1
ATOM 660 C C . GLU A 1 85 ? 30.267 11.793 -12.365 1.00 7.63 82 GLU A C 1
ATOM 661 O O . GLU A 1 85 ? 29.687 12.841 -12.077 1.00 7.53 82 GLU A O 1
ATOM 667 N N . GLU A 1 86 ? 30.612 10.889 -11.462 1.00 8.20 83 GLU A N 1
ATOM 668 C CA . GLU A 1 86 ? 30.471 11.165 -10.048 1.00 8.81 83 GLU A CA 1
ATOM 669 C C . GLU A 1 86 ? 31.524 12.200 -9.658 1.00 7.01 83 GLU A C 1
ATOM 670 O O . GLU A 1 86 ? 32.637 12.199 -10.198 1.00 9.18 83 GLU A O 1
ATOM 676 N N . ILE A 1 87 ? 31.169 13.088 -8.734 1.00 7.19 84 ILE A N 1
ATOM 677 C CA . ILE A 1 87 ? 32.066 14.162 -8.326 1.00 6.56 84 ILE A CA 1
ATOM 678 C C . ILE A 1 87 ? 32.235 14.241 -6.806 1.00 7.21 84 ILE A C 1
ATOM 679 O O . ILE A 1 87 ? 31.504 13.598 -6.043 1.00 8.32 84 ILE A O 1
ATOM 684 N N . VAL A 1 88 ? 33.209 15.039 -6.378 1.00 7.55 85 VAL A N 1
ATOM 685 C CA . VAL A 1 88 ? 33.337 15.415 -4.978 1.00 6.62 85 VAL A CA 1
ATOM 686 C C . VAL A 1 88 ? 32.006 16.000 -4.514 1.00 7.27 85 VAL A C 1
ATOM 687 O O . VAL A 1 88 ? 31.442 16.880 -5.173 1.00 9.26 85 VAL A O 1
ATOM 691 N N . VAL A 1 89 ? 31.504 15.518 -3.382 1.00 7.45 86 VAL A N 1
ATOM 692 C CA . VAL A 1 89 ? 30.186 15.925 -2.911 1.00 7.17 86 VAL A CA 1
ATOM 693 C C . VAL A 1 89 ? 30.099 17.428 -2.631 1.00 8.51 86 VAL A C 1
ATOM 694 O O . VAL A 1 89 ? 31.022 18.024 -2.069 1.00 10.58 86 VAL A O 1
ATOM 698 N N . GLU A 1 90 ? 28.989 18.022 -3.062 1.00 8.58 87 GLU A N 1
ATOM 699 C CA . GLU A 1 90 ? 28.668 19.419 -2.797 1.00 11.63 87 GLU A CA 1
ATOM 700 C C . GLU A 1 90 ? 27.330 19.468 -2.061 1.00 12.36 87 GLU A C 1
ATOM 701 O O . GLU A 1 90 ? 26.456 18.634 -2.296 1.00 12.91 87 GLU A O 1
ATOM 707 N N . ASP A 1 91 ? 27.169 20.438 -1.168 1.00 10.63 88 ASP A N 1
ATOM 708 C CA . ASP A 1 91 ? 25.957 20.538 -0.356 1.00 13.33 88 ASP A CA 1
ATOM 709 C C . ASP A 1 91 ? 24.942 21.490 -0.985 1.00 14.34 88 ASP A C 1
ATOM 710 O O . ASP A 1 91 ? 25.253 22.653 -1.240 1.00 15.15 88 ASP A O 1
ATOM 715 N N . TYR A 1 92 ? 23.741 20.977 -1.251 1.00 12.37 89 TYR A N 1
ATOM 716 C CA . TYR A 1 92 ? 22.623 21.788 -1.728 1.00 12.65 89 TYR A CA 1
ATOM 717 C C . TYR A 1 92 ? 21.371 21.452 -0.933 1.00 16.38 89 TYR A C 1
ATOM 718 O O . TYR A 1 92 ? 21.156 20.297 -0.569 1.00 18.05 89 TYR A O 1
ATOM 727 N N . SER A 1 93 ? 20.535 22.454 -0.686 1.00 17.64 90 SER A N 1
ATOM 728 C CA . SER A 1 93 ? 19.295 22.238 0.049 1.00 21.33 90 SER A CA 1
ATOM 729 C C . SER A 1 93 ? 18.112 22.015 -0.889 1.00 19.99 90 SER A C 1
ATOM 730 O O . SER A 1 93 ? 17.076 21.494 -0.482 1.00 17.56 90 SER A O 1
ATOM 733 N N . ASP A 1 94 ? 18.277 22.405 -2.148 1.00 8.81 91 ASP A N 1
ATOM 734 C CA . ASP A 1 94 ? 17.205 22.282 -3.121 1.00 9.26 91 ASP A CA 1
ATOM 735 C C . ASP A 1 94 ? 17.775 22.094 -4.510 1.00 8.26 91 ASP A C 1
ATOM 736 O O . ASP A 1 94 ? 18.991 21.991 -4.682 1.00 8.23 91 ASP A O 1
ATOM 741 N N . PHE A 1 95 ? 16.892 22.047 -5.500 1.00 10.83 92 PHE A N 1
ATOM 742 C CA . PHE A 1 95 ? 17.324 21.957 -6.888 1.00 9.20 92 PHE A CA 1
ATOM 743 C C . PHE A 1 95 ? 16.849 23.197 -7.630 1.00 9.90 92 PHE A C 1
ATOM 744 O O . PHE A 1 95 ? 15.655 23.488 -7.660 1.00 11.32 92 PHE A O 1
ATOM 752 N N . ARG A 1 96 ? 17.789 23.936 -8.208 1.00 8.51 93 ARG A N 1
ATOM 753 C CA . ARG A 1 96 ? 17.461 25.220 -8.813 1.00 10.13 93 ARG A CA 1
ATOM 754 C C . ARG A 1 96 ? 17.850 25.295 -10.274 1.00 10.32 93 ARG A C 1
ATOM 755 O O . ARG A 1 96 ? 18.830 24.683 -10.697 1.00 11.43 93 ARG A O 1
ATOM 763 N N . VAL A 1 97 ? 17.097 26.066 -11.049 1.00 10.03 94 VAL A N 1
ATOM 764 C CA . VAL A 1 97 ? 17.580 26.451 -12.367 1.00 10.85 94 VAL A CA 1
ATOM 765 C C . VAL A 1 97 ? 18.591 27.587 -12.230 1.00 11.70 94 VAL A C 1
ATOM 766 O O . VAL A 1 97 ? 18.487 28.426 -11.328 1.00 13.96 94 VAL A O 1
ATOM 770 N N . ARG A 1 98 ? 19.588 27.583 -13.106 1.00 8.58 95 ARG A N 1
ATOM 771 C CA . ARG A 1 98 ? 20.573 28.654 -13.162 1.00 9.08 95 ARG A CA 1
ATOM 772 C C . ARG A 1 98 ? 20.648 29.224 -14.566 1.00 13.36 95 ARG A C 1
ATOM 773 O O . ARG A 1 98 ? 21.486 30.080 -14.838 1.00 18.57 95 ARG A O 1
#

InterPro domains:
  IPR001792 Acylphosphatase-like domain [PF00708] (12-93)
  IPR001792 Acylphosphatase-like domain [PS51160] (10-95)
  IPR017968 Acylphosphatase, conserved site [PS00150] (15-25)
  IPR017968 Acylphosphatase, conserved site [PS00151] (39-55)
  IPR020456 Acylphosphatase [PR00112] (10-25)
  IPR020456 Acylphosphatase [PR00112] (31-56)
  IPR020456 Acylphosphatase [PTHR10029] (3-95)
  IPR036046 Acylphosphatase-like domain superfamily [SSF54975] (8-95)

Nearest PDB structures (foldseek):
  3trg-assembly1_A  TM=1.011E+00  e=9.670E-23  Coxiella burnetii RSA 493
  2w4d-assembly1_B  TM=9.705E-01  e=5.644E-12  Pyrococcus horikoshii
  3tnv-assembly1_A  TM=9.728E-01  e=7.994E-12  Pyrococcus horikoshii OT3
  4ojh-assembly2_B  TM=9.585E-01  e=3.002E-11  Saccharolobus solfataricus P2
  4oj3-assembly2_B  TM=9.486E-01  e=2.800E-11  Saccharolobus solfataricus P2

Organism: Coxiella burnetii (strain RSA 493 / Nine Mile phase I) (NCBI:txid227377)

Radius of gyration: 12.47 Å; Cα contacts (8 Å, |Δi|>4): 205; chains: 1; bounding box: 25×24×38 Å

Foldseek 3Di:
DVFVVFKFKKKKWWWAQQPPQCQQVQLQVLLVVLVWAWEWEDDVVTTIIIMIMGGVVSCCSQVCSCVTGPPTHTDDMDMDTDDGDDGPGYYYD

B-factor: mean 15.26, std 8.85, range [5.64, 46.15]

CATH classification: 3.30.70.100

Secondary structure (DSSP, 8-state):
-HHHHHEEEEEEEEEEE-SSS-HHHHHHHHHHHTT-EEEEEE-TTS-EEEEEEEETTT--HHHHTTT-STT-EEEEEEEEEES----SSEEE-

Sequence (93 aa):
TQKEKNETCIHVTVSSGKVQGVFFRESVRKKAEELQLTGWVKNLSHGDVELVACGERDSIIILTEWLWEGPPQAAVSNVNWEEIVVEDYSDFRVR